Protein AF-A0AAT9HI28-F1 (afdb_monomer_lite)

Radius of gyration: 38.98 Å; chains: 1; bounding box: 44×64×120 Å

pLDDT: mean 77.59, std 18.82, range [40.97, 96.75]

Sequence (166 aa):
MMGLQAEVVRCAPRRKGVACAIREWFIHERQDVPVLTDEAWERIKPLMGGSRSVIDRRTVVQALLDKAVSGDRFKELAPEYGIDWKALQTQAHRWLKTGIWAEAMTLLKDMKAVPAWQPDPVEILVSLKPLAIESIVGDREPDGSTPARPRRTRSVHRSPGGPRPG

Organism: NCBI:txid3074435

Secondary structure (DSSP, 8-state):
--EEEEEEEE-----SS---HHHHHHHHTT-PEEP--HHHHHHHHHHH--TT-SS-HHHHHHHHHHHHHH---HHHHGGGGT--HHHHHHHHHHHHHTSHHHHHHHTTTTS-EEPPP-PPP-EEEEEEEPPP----------------------------------

Foldseek 3Di:
DWDKDKDFPDDFPPDPDDADPLLVVCVVVVAFQFDDDPVLCVQLCVLQDDPPDPDDSSLLVNLSSVCQAPVDQLVVRQVVSPHDSVVSSVSVVVCVVVCSSVVSVVSRRPHDGDHTDDGDDGDMDMDTDGDDPPPPPPPDDPPDDDDDDDDDDDDDDDDDDDDDDD

Structure (mmCIF, N/CA/C/O backbone):
data_AF-A0AAT9HI28-F1
#
_entry.id   AF-A0AAT9HI28-F1
#
loop_
_atom_site.group_PDB
_atom_site.id
_atom_site.type_symbol
_atom_site.label_atom_id
_atom_site.label_alt_id
_atom_site.label_comp_id
_atom_site.label_asym_id
_atom_site.label_entity_id
_atom_site.label_seq_id
_atom_site.pdbx_PDB_ins_code
_atom_site.Cartn_x
_atom_site.Cartn_y
_atom_site.Cartn_z
_atom_site.occupancy
_atom_site.B_iso_or_equiv
_atom_site.auth_seq_id
_atom_site.auth_comp_id
_atom_site.auth_asym_id
_atom_site.auth_atom_id
_atom_site.pdbx_PDB_model_num
ATOM 1 N N . MET A 1 1 ? -6.274 7.320 47.554 1.00 52.94 1 MET A N 1
ATOM 2 C CA . MET A 1 1 ? -5.664 6.669 46.370 1.00 52.94 1 MET A CA 1
ATOM 3 C C . MET A 1 1 ? -6.806 6.226 45.466 1.00 52.94 1 MET A C 1
ATOM 5 O O . MET A 1 1 ? -7.709 5.576 45.970 1.00 52.94 1 MET A O 1
ATOM 9 N N . MET A 1 2 ? -6.851 6.670 44.207 1.00 63.12 2 MET A N 1
ATOM 10 C CA . MET A 1 2 ? -8.010 6.453 43.324 1.00 63.12 2 MET A CA 1
ATOM 11 C C . MET A 1 2 ? -8.000 5.023 42.758 1.00 63.12 2 MET A C 1
ATOM 13 O O . MET A 1 2 ? -6.950 4.552 42.326 1.00 63.12 2 MET A O 1
ATOM 17 N N . GLY A 1 3 ? -9.140 4.326 42.785 1.00 60.78 3 GLY A N 1
ATOM 18 C CA . GLY A 1 3 ? -9.237 2.935 42.338 1.00 60.78 3 GLY A CA 1
ATOM 19 C C . GLY A 1 3 ? -9.543 2.832 40.845 1.00 60.78 3 GLY A C 1
ATOM 20 O O . GLY A 1 3 ? -10.668 3.105 40.431 1.00 60.78 3 GLY A O 1
ATOM 21 N N . LEU A 1 4 ? -8.563 2.404 40.048 1.00 74.12 4 LEU A N 1
ATOM 22 C CA . LEU A 1 4 ? -8.728 2.120 38.620 1.00 74.12 4 LEU A CA 1
ATOM 23 C C . LEU A 1 4 ? -8.606 0.611 38.385 1.00 74.12 4 LEU A C 1
ATOM 25 O O . LEU A 1 4 ? -7.592 0.009 38.730 1.00 74.12 4 LEU A O 1
ATOM 29 N N . GLN A 1 5 ? -9.641 0.003 37.806 1.00 70.75 5 GLN A N 1
ATOM 30 C CA . GLN A 1 5 ? -9.630 -1.396 37.374 1.00 70.75 5 GLN A CA 1
ATOM 31 C C . GLN A 1 5 ? -9.860 -1.440 35.862 1.00 70.75 5 GLN A C 1
ATOM 33 O O . GLN A 1 5 ? -10.762 -0.774 35.360 1.00 70.75 5 GLN A O 1
ATOM 38 N N . ALA A 1 6 ? -9.047 -2.201 35.134 1.00 74.31 6 ALA A N 1
ATOM 39 C CA . ALA A 1 6 ? -9.161 -2.357 33.687 1.00 74.31 6 ALA A CA 1
ATOM 40 C C . ALA A 1 6 ? -9.194 -3.844 33.323 1.00 74.31 6 ALA A C 1
ATOM 42 O O . ALA A 1 6 ? -8.382 -4.624 33.820 1.00 74.31 6 ALA A O 1
ATOM 43 N N . GLU A 1 7 ? -10.123 -4.213 32.449 1.00 80.19 7 GLU A N 1
ATOM 44 C CA . GLU A 1 7 ? -10.364 -5.572 31.975 1.00 80.19 7 GLU A CA 1
ATOM 45 C C . GLU A 1 7 ? -10.322 -5.590 30.443 1.00 80.19 7 GLU A C 1
ATOM 47 O O . GLU A 1 7 ? -10.880 -4.712 29.784 1.00 80.19 7 GLU A O 1
ATOM 52 N N . VAL A 1 8 ? -9.640 -6.573 29.853 1.00 76.06 8 VAL A N 1
ATOM 53 C CA . VAL A 1 8 ? -9.575 -6.729 28.392 1.00 76.06 8 VAL A CA 1
ATOM 54 C C . VAL A 1 8 ? -10.701 -7.664 27.962 1.00 76.06 8 VAL A C 1
ATOM 56 O O . VAL A 1 8 ? -10.603 -8.873 28.147 1.00 76.06 8 VAL A O 1
ATOM 59 N N . VAL A 1 9 ? -11.760 -7.095 27.386 1.00 77.00 9 VAL A N 1
ATOM 60 C CA . VAL A 1 9 ? -12.987 -7.809 26.996 1.00 77.00 9 VAL A CA 1
ATOM 61 C C . VAL A 1 9 ? -12.800 -8.554 25.675 1.00 77.00 9 VAL A C 1
ATOM 63 O O . VAL A 1 9 ? -13.248 -9.691 25.531 1.00 77.00 9 VAL A O 1
ATOM 66 N N . ARG A 1 10 ? -12.092 -7.948 24.711 1.00 66.81 10 ARG A N 1
ATOM 67 C CA . ARG A 1 10 ? -11.690 -8.613 23.463 1.00 66.81 10 ARG A CA 1
ATOM 68 C C . ARG A 1 10 ? -10.248 -8.293 23.118 1.00 66.81 10 ARG A C 1
ATOM 70 O O . ARG A 1 10 ? -9.869 -7.134 22.991 1.00 66.81 10 ARG A O 1
ATOM 77 N N . CYS A 1 11 ? -9.457 -9.339 22.903 1.00 62.94 11 CYS A N 1
ATOM 78 C CA . CYS A 1 11 ? -8.099 -9.243 22.384 1.00 62.94 11 CYS A CA 1
ATOM 79 C C . CYS A 1 11 ? -8.047 -9.949 21.027 1.00 62.94 11 CYS A C 1
ATOM 81 O O . CYS A 1 11 ? -7.892 -11.169 20.959 1.00 62.94 11 CYS A O 1
ATOM 83 N N . ALA A 1 12 ? -8.201 -9.181 19.949 1.00 61.38 12 ALA A N 1
ATOM 84 C CA . ALA A 1 12 ? -7.984 -9.677 18.597 1.00 61.38 12 ALA A CA 1
ATOM 85 C C . ALA A 1 12 ? -6.556 -10.246 18.452 1.00 61.38 12 ALA A C 1
ATOM 87 O O . ALA A 1 12 ? -5.619 -9.713 19.064 1.00 61.38 12 ALA A O 1
ATOM 88 N N . PRO A 1 13 ? -6.343 -11.311 17.654 1.00 59.59 13 PRO A N 1
ATOM 89 C CA . PRO A 1 13 ? -5.026 -11.916 17.499 1.00 59.59 13 PRO A CA 1
ATOM 90 C C . PRO A 1 13 ? -4.024 -10.892 16.952 1.00 59.59 13 PRO A C 1
ATOM 92 O O . PRO A 1 13 ? -4.075 -10.491 15.789 1.00 59.59 13 PRO A O 1
ATOM 95 N N . ARG A 1 14 ? -3.074 -10.470 17.799 1.00 57.84 14 ARG A N 1
ATOM 96 C CA . ARG A 1 14 ? -2.027 -9.519 17.403 1.00 57.84 14 ARG A CA 1
ATOM 97 C C . ARG A 1 14 ? -1.260 -10.055 16.196 1.00 57.84 14 ARG A C 1
ATOM 99 O O . ARG A 1 14 ? -0.704 -11.155 16.232 1.00 57.84 14 ARG A O 1
ATOM 106 N N . ARG A 1 15 ? -1.184 -9.235 15.146 1.00 59.00 15 ARG A N 1
ATOM 107 C CA . ARG A 1 15 ? -0.455 -9.534 13.908 1.00 59.00 15 ARG A CA 1
ATOM 108 C C . ARG A 1 15 ? 0.988 -9.943 14.229 1.00 59.00 15 ARG A C 1
ATOM 110 O O . ARG A 1 15 ? 1.737 -9.178 14.834 1.00 59.00 15 ARG A O 1
ATOM 117 N N . LYS A 1 16 ? 1.404 -11.138 13.799 1.00 53.25 16 LYS A N 1
ATOM 118 C CA . LYS A 1 16 ? 2.790 -11.612 13.956 1.00 53.25 16 LYS A CA 1
ATOM 119 C C . LYS A 1 16 ? 3.701 -10.976 12.899 1.00 53.25 16 LYS A C 1
ATOM 121 O O . LYS A 1 16 ? 3.973 -11.580 11.861 1.00 53.25 16 LYS A O 1
ATOM 126 N N . GLY A 1 17 ? 4.177 -9.762 13.166 1.00 55.97 17 GLY A N 1
ATOM 127 C CA . GLY A 1 17 ? 5.183 -9.082 12.347 1.00 55.97 17 GLY A CA 1
ATOM 128 C C . GLY A 1 17 ? 5.172 -7.561 12.490 1.00 55.97 17 GLY A C 1
ATOM 129 O O . GLY A 1 17 ? 4.298 -6.993 13.139 1.00 55.97 17 GLY A O 1
ATOM 130 N N . VAL A 1 18 ? 6.146 -6.909 11.850 1.00 58.81 18 VAL A N 1
ATOM 131 C CA . VAL A 1 18 ? 6.211 -5.443 11.739 1.00 58.81 18 VAL A CA 1
ATOM 132 C C . VAL A 1 18 ? 4.977 -4.928 10.987 1.00 58.81 18 VAL A C 1
ATOM 134 O O . VAL A 1 18 ? 4.431 -5.606 10.107 1.00 58.81 18 VAL A O 1
ATOM 137 N N . ALA A 1 19 ? 4.521 -3.728 11.342 1.00 64.44 19 ALA A N 1
ATOM 138 C CA . ALA A 1 19 ? 3.451 -3.060 10.624 1.00 64.44 19 ALA A CA 1
ATOM 139 C C . ALA A 1 19 ? 3.828 -2.829 9.144 1.00 64.44 19 ALA A C 1
ATOM 141 O O . ALA A 1 19 ? 4.995 -2.865 8.749 1.00 64.44 19 ALA A O 1
ATOM 142 N N . CYS A 1 20 ? 2.816 -2.741 8.280 1.00 80.50 20 CYS A N 1
ATOM 143 C CA . CYS A 1 20 ? 3.052 -2.678 6.842 1.00 80.50 20 CYS A CA 1
ATOM 144 C C . CYS A 1 20 ? 3.034 -1.221 6.396 1.00 80.50 20 CYS A C 1
ATOM 146 O O . CYS A 1 20 ? 1.951 -0.661 6.272 1.00 80.50 20 CYS A O 1
ATOM 148 N N . ALA A 1 21 ? 4.205 -0.672 6.072 1.00 87.69 21 ALA A N 1
ATOM 149 C CA . ALA A 1 21 ? 4.361 0.736 5.708 1.00 87.69 21 ALA A CA 1
ATOM 150 C C . ALA A 1 21 ? 3.422 1.210 4.574 1.00 87.69 21 ALA A C 1
ATOM 152 O O . ALA A 1 21 ? 2.931 2.329 4.626 1.00 87.69 21 ALA A O 1
ATOM 153 N N . ILE A 1 22 ? 3.105 0.355 3.588 1.00 91.62 22 ILE A N 1
ATOM 154 C CA . ILE A 1 22 ? 2.130 0.671 2.521 1.00 91.62 22 ILE A CA 1
ATOM 155 C C . ILE A 1 22 ? 0.710 0.837 3.087 1.00 91.62 22 ILE A C 1
ATOM 157 O O . ILE A 1 22 ? 0.027 1.806 2.783 1.00 91.62 22 ILE A O 1
ATOM 161 N N . ARG A 1 23 ? 0.270 -0.083 3.952 1.00 90.62 23 ARG A N 1
ATOM 162 C CA . ARG A 1 23 ? -1.036 -0.008 4.626 1.00 90.62 23 ARG A CA 1
ATOM 163 C C . ARG A 1 23 ? -1.097 1.170 5.604 1.00 90.62 23 ARG A C 1
ATOM 165 O O . ARG A 1 23 ? -2.110 1.852 5.687 1.00 90.62 23 ARG A O 1
ATOM 172 N N . GLU A 1 24 ? -0.028 1.387 6.367 1.00 90.06 24 GLU A N 1
ATOM 173 C CA . GLU A 1 24 ? 0.075 2.511 7.304 1.00 90.06 24 GLU A CA 1
ATOM 174 C C . GLU A 1 24 ? -0.004 3.853 6.581 1.00 90.06 24 GLU A C 1
ATOM 176 O O . GLU A 1 24 ? -0.660 4.754 7.091 1.00 90.06 24 GLU A O 1
ATOM 181 N N . TRP A 1 25 ? 0.573 3.957 5.379 1.00 93.50 25 TRP A N 1
ATOM 182 C CA . TRP A 1 25 ? 0.438 5.133 4.524 1.00 93.50 25 TRP A CA 1
ATOM 183 C C . TRP A 1 25 ? -1.035 5.443 4.205 1.00 93.50 25 TRP A C 1
ATOM 185 O O . TRP A 1 25 ? -1.485 6.545 4.494 1.00 93.50 25 TRP A O 1
ATOM 195 N N . PHE A 1 26 ? -1.822 4.469 3.726 1.00 93.00 26 PHE A N 1
ATOM 196 C CA . PHE A 1 26 ? -3.256 4.676 3.447 1.00 93.00 26 PHE A CA 1
ATOM 197 C C . PHE A 1 26 ? -4.045 5.144 4.681 1.00 93.00 26 PHE A C 1
ATOM 199 O O . PHE A 1 26 ? -4.877 6.044 4.594 1.00 93.00 26 PHE A O 1
ATOM 206 N N . ILE A 1 27 ? -3.750 4.572 5.851 1.00 89.94 27 ILE A N 1
ATOM 207 C CA . ILE A 1 27 ? -4.420 4.922 7.114 1.00 89.94 27 ILE A CA 1
ATOM 208 C C . ILE A 1 27 ? -4.021 6.319 7.598 1.00 89.94 27 ILE A C 1
ATOM 210 O O . ILE A 1 27 ? -4.872 7.061 8.087 1.00 89.94 27 ILE A O 1
ATOM 214 N N . HIS A 1 28 ? -2.746 6.686 7.454 1.00 91.75 28 HIS A N 1
ATOM 215 C CA . HIS A 1 28 ? -2.237 8.009 7.806 1.00 91.75 28 HIS A CA 1
ATOM 216 C C . HIS A 1 28 ? -2.851 9.100 6.919 1.00 91.75 28 HIS A C 1
ATOM 218 O O . HIS A 1 28 ? -3.404 10.071 7.432 1.00 91.75 28 HIS A O 1
ATOM 224 N N . GLU A 1 29 ? -2.839 8.890 5.600 1.00 92.00 29 GLU A N 1
ATOM 225 C CA . GLU A 1 29 ? -3.414 9.812 4.612 1.00 92.00 29 GLU A CA 1
ATOM 226 C C . GLU A 1 29 ? -4.952 9.779 4.560 1.00 92.00 29 GLU A C 1
ATOM 228 O O . GLU A 1 29 ? -5.559 10.564 3.833 1.00 92.00 29 GLU A O 1
ATOM 233 N N . ARG A 1 30 ? -5.591 8.883 5.331 1.00 90.31 30 ARG A N 1
ATOM 234 C CA . ARG A 1 30 ? -7.047 8.645 5.351 1.00 90.31 30 ARG A CA 1
ATOM 235 C C . ARG A 1 30 ? -7.627 8.409 3.952 1.00 90.31 30 ARG A C 1
ATOM 237 O O . ARG A 1 30 ? -8.700 8.912 3.623 1.00 90.31 30 ARG A O 1
ATOM 244 N N . GLN A 1 31 ? -6.899 7.653 3.137 1.00 91.31 31 GLN A N 1
ATOM 245 C CA . GLN A 1 31 ? -7.263 7.329 1.763 1.00 91.31 31 GLN A CA 1
ATOM 246 C C . GLN A 1 31 ? -7.561 5.829 1.642 1.00 91.31 31 GLN A C 1
ATOM 248 O O . GLN A 1 31 ? -6.804 4.999 2.144 1.00 91.31 31 GLN A O 1
ATOM 253 N N . ASP A 1 32 ? -8.641 5.485 0.943 1.00 93.75 32 ASP A N 1
ATOM 254 C CA . ASP A 1 32 ? -8.952 4.100 0.582 1.00 93.75 32 ASP A CA 1
ATOM 255 C C . ASP A 1 32 ? -8.005 3.575 -0.514 1.00 93.75 32 ASP A C 1
ATOM 257 O O . ASP A 1 32 ? -7.389 4.335 -1.266 1.00 93.75 32 ASP A O 1
ATOM 261 N N . VAL A 1 33 ? -7.874 2.253 -0.614 1.00 95.25 33 VAL A N 1
ATOM 262 C CA . VAL A 1 33 ? -6.971 1.603 -1.568 1.00 95.25 33 VAL A CA 1
ATOM 263 C C . VAL A 1 33 ? -7.620 1.593 -2.95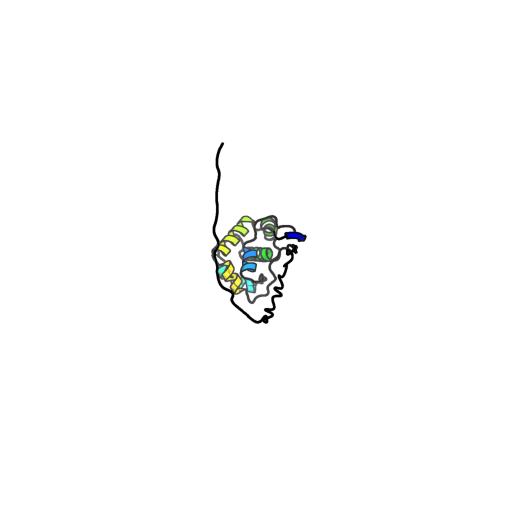9 1.00 95.25 33 VAL A C 1
ATOM 265 O O . VAL A 1 33 ? -8.682 0.986 -3.114 1.00 95.25 33 VAL A O 1
ATOM 268 N N . PRO A 1 34 ? -7.030 2.231 -3.987 1.00 96.06 34 PRO A N 1
ATOM 269 C CA . PRO A 1 34 ? -7.610 2.250 -5.326 1.00 96.06 34 PRO A CA 1
ATOM 270 C C . PRO A 1 34 ? -7.547 0.867 -5.987 1.00 96.06 34 PRO A C 1
ATOM 272 O O . PRO A 1 34 ? -6.567 0.134 -5.845 1.00 96.06 34 PRO A O 1
ATOM 275 N N . VAL A 1 35 ? -8.574 0.528 -6.766 1.00 95.56 35 VAL A N 1
ATOM 276 C CA . VAL A 1 35 ? -8.610 -0.681 -7.599 1.00 95.56 35 VAL A CA 1
ATOM 277 C C . VAL A 1 35 ? -7.839 -0.415 -8.895 1.00 95.56 35 VAL A C 1
ATOM 279 O O . VAL A 1 35 ? -8.193 0.482 -9.662 1.00 95.56 35 VAL A O 1
ATOM 282 N N . LEU A 1 36 ? -6.793 -1.201 -9.163 1.00 95.88 36 LEU A N 1
ATOM 283 C CA . LEU A 1 36 ? -5.897 -0.996 -10.306 1.00 95.88 36 LEU A CA 1
ATOM 284 C C . LEU A 1 36 ? -6.476 -1.548 -11.623 1.00 95.88 36 LEU A C 1
ATOM 286 O O . LEU A 1 36 ? -6.096 -2.611 -12.114 1.00 95.88 36 LEU A O 1
ATOM 290 N N . THR A 1 37 ? -7.391 -0.791 -12.223 1.00 95.75 37 THR A N 1
ATOM 291 C CA . THR A 1 37 ? -7.833 -1.004 -13.611 1.00 95.75 37 THR A CA 1
ATOM 292 C C . THR A 1 37 ? -6.719 -0.677 -14.618 1.00 95.75 37 THR A C 1
ATOM 294 O O . THR A 1 37 ? -5.705 -0.071 -14.265 1.00 95.75 37 THR A O 1
ATOM 297 N N . ASP A 1 38 ? -6.903 -1.036 -15.895 1.00 94.38 38 ASP A N 1
ATOM 298 C CA . ASP A 1 38 ? -5.987 -0.619 -16.973 1.00 94.38 38 ASP A CA 1
ATOM 299 C C . ASP A 1 38 ? -5.854 0.910 -17.055 1.00 94.38 38 ASP A C 1
ATOM 301 O O . ASP A 1 38 ? -4.749 1.432 -17.181 1.00 94.38 38 ASP A O 1
ATOM 305 N N . GLU A 1 39 ? -6.967 1.635 -16.903 1.00 94.25 39 GLU A N 1
ATOM 306 C CA . GLU A 1 39 ? -6.980 3.101 -16.877 1.00 94.25 39 GLU A CA 1
ATOM 307 C C . GLU A 1 39 ? -6.190 3.656 -15.682 1.00 94.25 39 GLU A C 1
ATOM 309 O O . GLU A 1 39 ? -5.335 4.526 -15.853 1.00 94.25 39 GLU A O 1
ATOM 314 N N . ALA A 1 40 ? 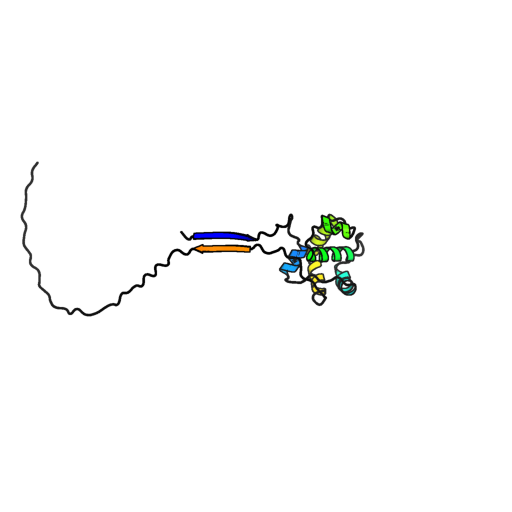-6.427 3.122 -14.477 1.00 94.94 40 ALA A N 1
ATOM 315 C CA . ALA A 1 40 ? -5.680 3.506 -13.281 1.00 94.94 40 ALA A CA 1
ATOM 316 C C . ALA A 1 40 ? -4.175 3.254 -13.464 1.00 94.94 40 ALA A C 1
ATOM 318 O O . ALA A 1 40 ? -3.353 4.095 -13.099 1.00 94.94 40 ALA A O 1
ATOM 319 N N . TRP A 1 41 ? -3.805 2.124 -14.076 1.00 95.06 41 TRP A N 1
ATOM 320 C CA . TRP A 1 41 ? -2.413 1.813 -14.371 1.00 95.06 41 TRP A CA 1
ATOM 321 C C . TRP A 1 41 ? -1.782 2.827 -15.329 1.00 95.06 41 TRP A C 1
ATOM 323 O O . TRP A 1 41 ? -0.733 3.378 -14.999 1.00 95.06 41 TRP A O 1
ATOM 333 N N . GLU A 1 42 ? -2.404 3.127 -16.473 1.00 93.81 42 GLU A N 1
ATOM 334 C CA . GLU A 1 42 ? -1.830 4.066 -17.449 1.00 93.81 42 GLU A CA 1
ATOM 335 C C . GLU A 1 42 ? -1.653 5.488 -16.878 1.00 93.81 42 GLU A C 1
ATOM 337 O O . GLU A 1 42 ? -0.677 6.153 -17.229 1.00 93.81 42 GLU A O 1
ATOM 342 N N . ARG A 1 43 ? -2.496 5.925 -15.924 1.00 94.69 43 ARG A N 1
ATOM 343 C CA . ARG A 1 43 ? -2.309 7.198 -15.193 1.00 94.69 43 ARG A CA 1
ATOM 344 C C . ARG A 1 43 ? -1.018 7.234 -14.358 1.00 94.69 43 ARG A C 1
ATOM 346 O O . ARG A 1 43 ? -0.327 8.249 -14.356 1.00 94.69 43 ARG A O 1
ATOM 353 N N . ILE A 1 44 ? -0.677 6.153 -13.646 1.00 95.00 44 ILE A N 1
ATOM 354 C CA . ILE A 1 44 ? 0.479 6.116 -12.715 1.00 95.00 44 ILE A CA 1
ATOM 355 C C . ILE A 1 44 ? 1.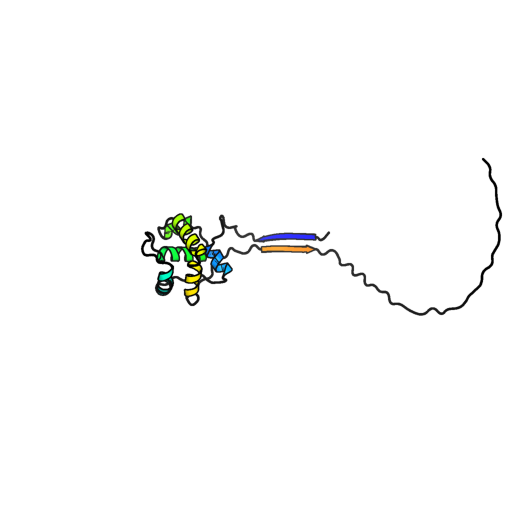761 5.530 -13.319 1.00 95.00 44 ILE A C 1
ATOM 357 O O . ILE A 1 44 ? 2.858 5.722 -12.784 1.00 95.00 44 ILE A O 1
ATOM 361 N N . LYS A 1 45 ? 1.643 4.813 -14.437 1.00 92.69 45 LYS A N 1
ATOM 362 C CA . LYS A 1 45 ? 2.736 4.169 -15.175 1.00 92.69 45 LYS A CA 1
ATOM 363 C C . LYS A 1 45 ? 3.925 5.098 -15.473 1.00 92.69 45 LYS A C 1
ATOM 365 O O . LYS A 1 45 ? 5.044 4.610 -15.321 1.00 92.69 45 LYS A O 1
ATOM 370 N N . PRO A 1 46 ? 3.768 6.400 -15.801 1.00 91.44 46 PRO A N 1
ATOM 371 C CA . PRO A 1 46 ? 4.908 7.306 -15.986 1.00 91.44 46 PRO A CA 1
ATOM 372 C C . PRO A 1 46 ? 5.755 7.531 -14.722 1.00 91.44 46 PRO A C 1
ATOM 374 O O . PRO A 1 46 ? 6.959 7.745 -14.831 1.00 91.44 46 PRO A O 1
ATOM 377 N N . LEU A 1 47 ? 5.154 7.452 -13.527 1.00 91.62 47 LEU A N 1
ATOM 378 C CA . LEU A 1 47 ? 5.846 7.610 -12.237 1.00 91.62 47 LEU A CA 1
ATOM 379 C C . LEU A 1 47 ? 6.451 6.284 -11.745 1.00 91.62 47 LEU A C 1
ATOM 381 O O . LEU A 1 47 ? 7.545 6.238 -11.180 1.00 91.62 47 LEU A O 1
ATOM 385 N N . MET A 1 48 ? 5.732 5.181 -11.965 1.00 87.56 48 MET A N 1
ATOM 386 C CA . MET A 1 48 ? 6.107 3.840 -11.500 1.00 87.56 48 MET A CA 1
ATOM 387 C C . MET A 1 48 ? 7.101 3.132 -12.440 1.00 87.56 48 MET A C 1
ATOM 389 O O . MET A 1 48 ? 7.893 2.285 -12.011 1.00 87.56 48 MET A O 1
ATOM 393 N N . GLY A 1 49 ? 7.054 3.456 -13.734 1.00 72.94 49 GLY A N 1
ATOM 394 C CA . GLY A 1 49 ? 7.742 2.761 -14.816 1.00 72.94 49 GLY A CA 1
ATOM 395 C C . GLY A 1 49 ? 9.103 3.351 -15.181 1.00 72.94 49 GLY A C 1
ATOM 396 O O . GLY A 1 49 ? 9.200 4.306 -15.940 1.00 72.94 49 GLY A O 1
ATOM 397 N N . GLY A 1 50 ? 10.179 2.693 -14.744 1.00 60.94 50 GLY A N 1
ATOM 398 C CA . GLY A 1 50 ? 11.492 2.812 -15.386 1.00 60.94 50 GLY A CA 1
ATOM 399 C C . GLY A 1 50 ? 11.736 1.620 -16.314 1.00 60.94 50 GLY A C 1
ATOM 400 O O . GLY A 1 50 ? 11.635 0.481 -15.860 1.00 60.94 50 GLY A O 1
ATOM 401 N N . SER A 1 51 ? 12.118 1.859 -17.573 1.00 56.72 51 SER A N 1
ATOM 402 C CA . SER A 1 51 ? 12.228 0.851 -18.655 1.00 56.72 51 SER A CA 1
ATOM 403 C C . SER A 1 51 ? 13.284 -0.257 -18.473 1.00 56.72 51 SER A C 1
ATOM 405 O O . SER A 1 51 ? 13.510 -1.047 -19.382 1.00 56.72 51 SER A O 1
ATOM 407 N N . ARG A 1 52 ? 13.956 -0.321 -17.317 1.00 63.22 52 ARG A N 1
ATOM 408 C CA . ARG A 1 52 ? 15.072 -1.243 -17.026 1.00 63.22 52 ARG A CA 1
ATOM 409 C C . ARG A 1 52 ? 14.796 -2.199 -15.857 1.00 63.22 52 ARG A C 1
ATOM 411 O O . ARG A 1 52 ? 15.732 -2.658 -15.209 1.00 63.22 52 ARG A O 1
ATOM 418 N N . SER A 1 53 ? 13.529 -2.458 -15.525 1.00 71.50 53 SER A N 1
ATOM 419 C CA . SER A 1 53 ? 13.178 -3.440 -14.490 1.00 71.50 53 SER A CA 1
ATOM 420 C C . SER A 1 53 ? 12.938 -4.821 -15.094 1.00 71.50 53 SER A C 1
ATOM 422 O O . SER A 1 53 ? 12.212 -4.941 -16.071 1.00 71.50 53 SER A O 1
ATOM 424 N N . VAL A 1 54 ? 13.520 -5.855 -14.479 1.00 78.25 54 VAL A N 1
ATOM 425 C CA . VAL A 1 54 ? 13.249 -7.269 -14.809 1.00 78.25 54 VAL A CA 1
ATOM 426 C C . VAL A 1 54 ? 11.862 -7.704 -14.313 1.00 78.25 54 VAL A C 1
ATOM 428 O O . VAL A 1 54 ? 11.271 -8.625 -14.859 1.00 78.25 54 VAL A O 1
ATOM 431 N N . ILE A 1 55 ? 11.338 -7.035 -13.281 1.00 83.25 55 ILE A N 1
ATOM 432 C CA . ILE A 1 55 ? 10.024 -7.311 -12.695 1.00 83.25 55 ILE A CA 1
ATOM 433 C C . ILE A 1 55 ? 9.029 -6.306 -13.276 1.00 83.25 55 ILE A C 1
ATOM 435 O O . ILE A 1 55 ? 9.280 -5.097 -13.220 1.00 83.25 55 ILE A O 1
ATOM 439 N N . ASP A 1 56 ? 7.893 -6.786 -13.780 1.00 89.88 56 ASP A N 1
ATOM 440 C CA . ASP A 1 56 ? 6.825 -5.905 -14.246 1.00 89.88 56 ASP A CA 1
ATOM 441 C C . ASP A 1 56 ? 6.329 -4.988 -13.115 1.00 89.88 56 ASP A C 1
ATOM 443 O O . ASP A 1 56 ? 5.960 -5.420 -12.019 1.00 89.88 56 ASP A O 1
ATOM 447 N N . ARG A 1 57 ? 6.319 -3.683 -13.395 1.00 91.75 57 ARG A N 1
ATOM 448 C CA . ARG A 1 57 ? 5.918 -2.656 -12.435 1.00 91.75 57 ARG A CA 1
ATOM 449 C C . ARG A 1 57 ? 4.422 -2.658 -12.165 1.00 91.75 57 ARG A C 1
ATOM 451 O O . ARG A 1 57 ? 4.056 -2.311 -11.044 1.00 91.75 57 ARG A O 1
ATOM 458 N N . ARG A 1 58 ? 3.586 -3.083 -13.119 1.00 94.06 58 ARG A N 1
ATOM 459 C CA . ARG A 1 58 ? 2.143 -3.210 -12.884 1.00 94.06 58 ARG A CA 1
ATOM 460 C C . ARG A 1 58 ? 1.873 -4.294 -11.851 1.00 94.06 58 ARG A C 1
ATOM 462 O O . ARG A 1 58 ? 1.223 -4.020 -10.848 1.00 94.06 58 ARG A O 1
ATOM 469 N N . THR A 1 59 ? 2.462 -5.472 -12.047 1.00 93.62 59 THR A N 1
ATOM 470 C CA . THR A 1 59 ? 2.378 -6.598 -11.107 1.00 93.62 59 THR A CA 1
ATOM 471 C C . THR A 1 59 ? 2.879 -6.210 -9.707 1.00 93.62 59 THR A C 1
ATOM 473 O O . THR A 1 59 ? 2.232 -6.527 -8.711 1.00 93.62 59 THR A O 1
ATOM 476 N N . VAL A 1 60 ? 3.983 -5.453 -9.607 1.00 94.31 60 VAL A N 1
ATOM 477 C CA . VAL A 1 60 ? 4.458 -4.920 -8.313 1.00 94.31 60 VAL A CA 1
ATOM 478 C C . VAL A 1 60 ? 3.413 -4.006 -7.667 1.00 94.31 60 VAL A C 1
ATOM 480 O O . VAL A 1 60 ? 3.134 -4.183 -6.487 1.00 94.31 60 VAL A O 1
ATOM 483 N N . VAL A 1 61 ? 2.839 -3.034 -8.388 1.00 95.50 61 VAL A N 1
ATOM 484 C CA . VAL A 1 61 ? 1.837 -2.124 -7.798 1.00 95.50 61 VAL A CA 1
ATOM 485 C C . VAL A 1 61 ? 0.575 -2.879 -7.381 1.00 95.50 61 VAL A C 1
ATOM 487 O O . VAL A 1 61 ? 0.115 -2.661 -6.264 1.00 95.50 61 VAL A O 1
ATOM 490 N N . GLN A 1 62 ? 0.078 -3.804 -8.208 1.00 96.00 62 GLN A N 1
ATOM 491 C CA . GLN A 1 62 ? -1.057 -4.674 -7.881 1.00 96.00 62 GLN A CA 1
ATOM 492 C C . GLN A 1 62 ? -0.825 -5.394 -6.542 1.00 96.00 62 GLN A C 1
ATOM 494 O O . GLN A 1 62 ? -1.568 -5.178 -5.588 1.00 96.00 62 GLN A O 1
ATOM 499 N N . ALA A 1 63 ? 0.301 -6.104 -6.411 1.00 95.25 63 ALA A N 1
ATOM 500 C CA . ALA A 1 63 ? 0.665 -6.800 -5.178 1.00 95.25 63 ALA A CA 1
ATOM 501 C C . ALA A 1 63 ? 0.811 -5.865 -3.957 1.00 95.25 63 ALA A C 1
ATOM 503 O O . ALA A 1 63 ? 0.612 -6.298 -2.825 1.00 95.25 63 ALA A O 1
ATOM 504 N N . LEU A 1 64 ? 1.167 -4.585 -4.132 1.00 95.25 64 LEU A N 1
ATOM 505 C CA . LEU A 1 64 ? 1.208 -3.620 -3.022 1.00 95.25 64 LEU A CA 1
ATOM 506 C C . LEU A 1 64 ? -0.180 -3.106 -2.617 1.00 95.25 64 LEU A C 1
ATOM 508 O O . LEU A 1 64 ? -0.390 -2.839 -1.432 1.00 95.25 64 LEU A O 1
ATOM 512 N N . LEU A 1 65 ? -1.110 -2.991 -3.565 1.00 95.81 65 LEU A N 1
ATOM 513 C CA . LEU A 1 65 ? -2.499 -2.611 -3.305 1.00 95.81 65 LEU A CA 1
ATOM 514 C C . LEU A 1 65 ? -3.249 -3.758 -2.627 1.00 95.81 65 LEU A C 1
ATOM 516 O O . LEU A 1 65 ? -3.787 -3.563 -1.539 1.00 95.81 65 LEU A O 1
ATOM 520 N N . ASP A 1 66 ? -3.176 -4.976 -3.164 1.00 94.00 66 ASP A N 1
ATOM 521 C CA . ASP A 1 66 ? -3.843 -6.139 -2.564 1.00 94.00 66 ASP A CA 1
ATOM 522 C C . ASP A 1 66 ? -3.311 -6.416 -1.152 1.00 94.00 66 ASP A C 1
ATOM 524 O O . ASP A 1 66 ? -4.081 -6.646 -0.222 1.00 94.00 66 ASP A O 1
ATOM 528 N N . LYS A 1 67 ? -2.007 -6.208 -0.923 1.00 92.62 67 LYS A N 1
ATOM 529 C CA . LYS A 1 67 ? -1.403 -6.228 0.418 1.00 92.62 67 LYS A CA 1
ATOM 530 C C . LYS A 1 67 ? -1.994 -5.214 1.405 1.00 92.62 67 LYS A C 1
ATOM 532 O O . LYS A 1 67 ? -1.960 -5.450 2.620 1.00 92.62 67 LYS A O 1
ATOM 537 N N . ALA A 1 68 ? -2.439 -4.058 0.921 1.00 92.75 68 ALA A N 1
ATOM 538 C CA . ALA A 1 68 ? -3.080 -3.041 1.746 1.00 92.75 68 ALA A CA 1
ATOM 539 C C . ALA A 1 68 ? -4.534 -3.413 2.079 1.00 92.75 68 ALA A C 1
ATOM 541 O O . ALA A 1 68 ? -4.993 -3.065 3.166 1.00 92.75 68 ALA A O 1
ATOM 542 N N . VAL A 1 69 ? -5.213 -4.155 1.194 1.00 92.56 69 VAL A N 1
ATOM 543 C CA . VAL A 1 69 ? -6.603 -4.626 1.347 1.00 92.56 69 VAL A CA 1
ATOM 544 C C . VAL A 1 69 ? -6.710 -5.907 2.179 1.00 92.56 69 VAL A C 1
ATOM 546 O O . VAL A 1 69 ? -7.594 -6.001 3.026 1.00 92.56 69 VAL A O 1
ATOM 549 N N . SER A 1 70 ? -5.815 -6.881 1.986 1.00 89.38 70 SER A N 1
ATOM 550 C CA . SER A 1 70 ? -5.852 -8.167 2.701 1.00 89.38 70 SER A CA 1
ATOM 551 C C . SER A 1 70 ? -5.119 -8.133 4.042 1.00 89.38 70 SER A C 1
ATOM 553 O O . SER A 1 70 ? -5.525 -8.768 5.011 1.00 89.38 70 SER A O 1
ATOM 555 N N . GLY A 1 71 ? -4.021 -7.375 4.120 1.00 86.00 71 GLY A N 1
ATOM 556 C CA . GLY A 1 71 ? -3.149 -7.363 5.289 1.00 86.00 71 GLY A CA 1
ATOM 557 C C . GLY A 1 71 ? -2.156 -8.535 5.376 1.00 86.00 71 GLY A C 1
ATOM 558 O O . GLY A 1 71 ? -1.478 -8.642 6.405 1.00 86.00 71 GLY A O 1
ATOM 559 N N . ASP A 1 72 ? -1.979 -9.344 4.330 1.00 87.38 72 ASP A N 1
ATOM 560 C CA . ASP A 1 72 ? -1.059 -10.499 4.328 1.00 87.38 72 ASP A CA 1
ATOM 561 C C . ASP A 1 72 ? 0.423 -10.109 4.427 1.00 87.38 72 ASP A C 1
ATOM 563 O O . ASP A 1 72 ? 0.816 -8.951 4.224 1.00 87.38 72 ASP A O 1
ATOM 567 N N . ARG A 1 73 ? 1.311 -11.059 4.749 1.00 87.62 73 ARG A N 1
ATOM 568 C CA . ARG A 1 73 ? 2.763 -10.801 4.772 1.00 87.62 73 ARG A CA 1
ATOM 569 C C . ARG A 1 73 ? 3.323 -10.867 3.350 1.00 87.62 73 ARG A C 1
ATOM 571 O O . ARG A 1 73 ? 2.887 -11.665 2.533 1.00 87.62 73 ARG A O 1
ATOM 578 N N . PHE A 1 74 ? 4.381 -10.095 3.070 1.00 89.50 74 PHE A N 1
ATOM 579 C CA . PHE A 1 74 ? 5.067 -10.140 1.763 1.00 89.50 74 PHE A CA 1
ATOM 580 C C . PHE A 1 74 ? 5.490 -11.562 1.353 1.00 89.50 74 PHE A C 1
ATOM 582 O O . PHE A 1 74 ? 5.490 -11.874 0.172 1.00 89.50 74 PHE A O 1
ATOM 589 N N . LYS A 1 75 ? 5.837 -12.420 2.322 1.00 90.31 75 LYS A N 1
ATOM 590 C CA . LYS A 1 75 ? 6.224 -13.821 2.088 1.00 90.31 75 LYS A CA 1
ATOM 591 C C . LYS A 1 75 ? 5.075 -14.732 1.648 1.00 90.31 75 LYS A C 1
ATOM 593 O O . LYS A 1 75 ? 5.354 -15.761 1.051 1.00 90.31 75 LYS A O 1
ATOM 598 N N . GLU A 1 76 ? 3.841 -14.389 2.005 1.00 89.38 76 GLU A N 1
ATOM 599 C CA . GLU A 1 76 ? 2.634 -15.147 1.649 1.00 89.38 76 GLU A CA 1
ATOM 600 C C . GLU A 1 76 ? 2.106 -14.666 0.301 1.00 89.38 76 GLU A C 1
ATOM 602 O O . GLU A 1 76 ? 1.868 -15.476 -0.582 1.00 89.38 76 GLU A O 1
ATOM 607 N N . LEU A 1 77 ? 2.049 -13.343 0.125 1.00 90.38 77 LEU A N 1
ATOM 608 C CA . LEU A 1 77 ? 1.475 -12.712 -1.057 1.00 90.38 77 LEU A CA 1
ATOM 609 C C . LEU A 1 77 ? 2.382 -12.776 -2.298 1.00 90.38 77 LEU A C 1
ATOM 611 O O . LEU A 1 77 ? 1.910 -13.053 -3.391 1.00 90.38 77 LEU A O 1
ATOM 615 N N . ALA A 1 78 ? 3.690 -12.512 -2.176 1.00 91.38 78 ALA A N 1
ATOM 616 C CA . ALA A 1 78 ? 4.560 -12.377 -3.355 1.00 91.38 78 ALA A CA 1
ATOM 617 C C . ALA A 1 78 ? 4.628 -13.626 -4.276 1.00 91.38 78 ALA A C 1
ATOM 619 O O . ALA A 1 78 ? 4.689 -13.431 -5.494 1.00 91.38 78 ALA A O 1
ATOM 620 N N . PRO A 1 79 ? 4.559 -14.876 -3.760 1.00 92.94 79 PRO A N 1
ATOM 621 C CA . PRO A 1 79 ? 4.406 -16.079 -4.582 1.00 92.94 79 PRO A CA 1
ATOM 622 C C . PRO A 1 79 ? 3.203 -16.070 -5.536 1.00 92.94 79 PRO A C 1
ATOM 624 O O . PRO A 1 79 ? 3.343 -16.562 -6.651 1.00 92.94 79 PRO A O 1
ATOM 627 N N . GLU A 1 80 ? 2.065 -15.478 -5.154 1.00 93.38 80 GLU A N 1
ATOM 628 C CA . GLU A 1 80 ? 0.855 -15.403 -5.999 1.00 93.38 80 GLU A CA 1
ATOM 629 C C . GLU A 1 80 ? 1.089 -14.583 -7.279 1.00 93.38 80 GLU A C 1
ATOM 631 O O . GLU A 1 80 ? 0.484 -14.840 -8.316 1.00 93.38 80 GLU A O 1
ATOM 636 N N . TYR A 1 81 ? 2.032 -13.640 -7.218 1.00 92.25 81 TYR A N 1
ATOM 637 C CA . TYR A 1 81 ? 2.437 -12.766 -8.321 1.00 92.25 81 TYR A CA 1
ATOM 638 C C . TYR A 1 81 ? 3.735 -13.232 -9.003 1.00 92.25 81 TYR A C 1
ATOM 640 O O . TYR A 1 81 ? 4.231 -12.563 -9.909 1.00 92.25 81 TYR A O 1
ATOM 648 N N . GLY A 1 82 ? 4.334 -14.341 -8.551 1.00 92.31 82 GLY A N 1
ATOM 649 C CA . GLY A 1 82 ? 5.630 -14.825 -9.042 1.00 92.31 82 GLY A CA 1
ATOM 650 C C . GLY A 1 82 ? 6.823 -13.915 -8.707 1.00 92.31 82 GLY A C 1
ATOM 651 O O . GLY A 1 82 ? 7.844 -13.971 -9.392 1.00 92.31 82 GLY A O 1
ATOM 652 N N . ILE A 1 83 ? 6.719 -13.065 -7.678 1.00 93.06 83 ILE A N 1
ATOM 653 C CA . ILE A 1 83 ? 7.747 -12.075 -7.309 1.00 93.06 83 ILE A CA 1
ATOM 654 C C . ILE A 1 83 ? 8.526 -12.545 -6.068 1.00 93.06 83 ILE A C 1
ATOM 656 O O . ILE A 1 83 ? 7.956 -13.092 -5.126 1.00 93.06 83 ILE A O 1
ATOM 660 N N . ASP A 1 84 ? 9.836 -12.273 -6.005 1.00 93.56 84 ASP A N 1
ATOM 661 C CA . ASP A 1 84 ? 10.581 -12.413 -4.747 1.00 93.56 84 ASP A CA 1
ATOM 662 C C . ASP A 1 84 ? 10.102 -11.391 -3.695 1.00 93.56 84 ASP A C 1
ATOM 664 O O . ASP A 1 84 ? 10.072 -10.176 -3.919 1.00 93.56 84 ASP A O 1
ATOM 668 N N . TRP A 1 85 ? 9.778 -11.882 -2.499 1.00 92.31 85 TRP A N 1
ATOM 669 C CA . TRP A 1 85 ? 9.208 -11.065 -1.429 1.00 92.31 85 TRP A CA 1
ATOM 670 C C . TRP A 1 85 ? 10.150 -9.956 -0.931 1.00 92.31 85 TRP A C 1
ATOM 672 O O . TRP A 1 85 ? 9.661 -8.923 -0.464 1.00 92.31 85 TRP A O 1
ATOM 682 N N . LYS A 1 86 ? 11.481 -10.126 -1.030 1.00 92.50 86 LYS A N 1
ATOM 683 C CA . LYS A 1 86 ? 12.441 -9.070 -0.664 1.00 92.50 86 LYS A CA 1
ATOM 684 C C . LYS A 1 86 ? 12.489 -7.997 -1.743 1.00 92.50 86 LYS A C 1
ATOM 686 O O . LYS A 1 86 ? 12.487 -6.818 -1.406 1.00 92.50 86 LYS A O 1
ATOM 691 N N . ALA A 1 87 ? 12.495 -8.379 -3.019 1.00 91.50 87 ALA A N 1
ATOM 692 C CA . ALA A 1 87 ? 12.435 -7.439 -4.136 1.00 91.50 87 ALA A CA 1
ATOM 693 C C . ALA A 1 87 ? 11.163 -6.573 -4.073 1.00 91.50 87 ALA A C 1
ATOM 695 O O . ALA A 1 87 ? 11.252 -5.346 -4.186 1.00 91.50 87 ALA A O 1
ATOM 696 N N . LEU A 1 88 ? 10.007 -7.189 -3.793 1.00 92.50 88 LEU A N 1
ATOM 697 C CA . LEU A 1 88 ? 8.737 -6.491 -3.577 1.00 92.50 88 LEU A CA 1
ATOM 698 C C . LEU A 1 88 ? 8.813 -5.519 -2.384 1.00 92.50 88 LEU A C 1
ATOM 700 O O . LEU A 1 88 ? 8.481 -4.340 -2.523 1.00 92.50 88 LEU A O 1
ATOM 704 N N . GLN A 1 89 ? 9.322 -5.973 -1.231 1.00 92.44 89 GLN A N 1
ATOM 705 C CA . GLN A 1 89 ? 9.484 -5.130 -0.042 1.00 92.44 89 GLN A CA 1
ATOM 706 C C . GLN A 1 89 ? 10.453 -3.955 -0.272 1.00 92.44 89 GLN A C 1
ATOM 708 O O . GLN A 1 89 ? 10.145 -2.818 0.090 1.00 92.44 89 GLN A O 1
ATOM 713 N N . THR A 1 90 ? 11.612 -4.198 -0.887 1.00 92.00 90 THR A N 1
ATOM 714 C CA . THR A 1 90 ? 12.611 -3.160 -1.177 1.00 92.00 90 THR A CA 1
ATOM 715 C C . THR A 1 90 ? 12.076 -2.130 -2.167 1.00 92.00 90 THR A C 1
ATOM 717 O O . THR A 1 90 ? 12.313 -0.934 -1.982 1.00 92.00 90 THR A O 1
ATOM 720 N N . GLN A 1 91 ? 11.314 -2.546 -3.185 1.00 92.50 91 GLN A N 1
ATOM 721 C CA . GLN A 1 91 ? 10.686 -1.605 -4.112 1.00 92.50 91 GLN A CA 1
ATOM 722 C C . GLN A 1 91 ? 9.606 -0.758 -3.422 1.00 92.50 91 GLN A C 1
ATOM 724 O O . GLN A 1 91 ? 9.584 0.457 -3.623 1.00 92.50 91 GLN A O 1
ATOM 729 N N . ALA A 1 92 ? 8.782 -1.360 -2.557 1.00 93.12 92 ALA A N 1
ATOM 730 C CA . ALA A 1 92 ? 7.795 -0.643 -1.748 1.00 93.12 92 ALA A CA 1
ATOM 731 C C . ALA A 1 92 ? 8.451 0.418 -0.850 1.00 93.12 92 ALA A C 1
ATOM 733 O O . ALA A 1 92 ? 8.081 1.590 -0.890 1.00 93.12 92 ALA A O 1
ATOM 734 N N . HIS A 1 93 ? 9.485 0.032 -0.092 1.00 92.88 93 HIS A N 1
ATOM 735 C CA . HIS A 1 93 ? 10.249 0.958 0.750 1.00 92.88 93 HIS A CA 1
ATOM 736 C C . HIS A 1 93 ? 10.901 2.081 -0.072 1.00 92.88 93 HIS A C 1
ATOM 738 O O . HIS A 1 93 ? 10.937 3.225 0.377 1.00 92.88 93 HIS A O 1
ATOM 744 N N . ARG A 1 94 ? 11.394 1.783 -1.284 1.00 92.69 94 ARG A N 1
ATOM 745 C CA . ARG A 1 94 ? 11.964 2.793 -2.184 1.00 92.69 94 ARG A CA 1
ATOM 746 C C . ARG A 1 94 ? 10.911 3.808 -2.630 1.00 92.69 94 ARG A C 1
ATOM 748 O O . ARG A 1 94 ? 11.173 5.002 -2.516 1.00 92.69 94 ARG A O 1
ATOM 755 N N . TRP A 1 95 ? 9.753 3.369 -3.126 1.00 94.56 95 TRP A N 1
ATOM 756 C CA . TRP A 1 95 ? 8.690 4.276 -3.586 1.00 94.56 95 TRP A CA 1
ATOM 757 C C . TRP A 1 95 ? 8.086 5.109 -2.452 1.00 94.56 95 TRP A C 1
ATOM 759 O O . TRP A 1 95 ? 7.845 6.296 -2.650 1.00 94.56 95 TRP A O 1
ATOM 769 N N . LEU A 1 96 ? 7.925 4.532 -1.256 1.00 94.25 96 LEU A N 1
ATOM 770 C CA . LEU A 1 96 ? 7.521 5.280 -0.061 1.00 94.25 96 LEU A CA 1
ATOM 771 C C . LEU A 1 96 ? 8.564 6.344 0.316 1.00 94.25 96 LEU A C 1
ATOM 773 O O . LEU A 1 96 ? 8.222 7.512 0.466 1.00 94.25 96 LEU A O 1
ATOM 777 N N . LYS A 1 97 ? 9.852 5.976 0.398 1.00 94.44 97 LYS A N 1
ATOM 778 C CA . LYS A 1 97 ? 10.939 6.912 0.745 1.00 94.44 97 LYS A CA 1
ATOM 779 C C . LYS A 1 97 ? 11.125 8.038 -0.283 1.00 94.44 97 LYS A C 1
ATOM 781 O O . LYS A 1 97 ? 11.613 9.103 0.074 1.00 94.44 97 LYS A O 1
ATOM 786 N N . THR A 1 98 ? 10.796 7.793 -1.550 1.00 94.25 98 THR A N 1
ATOM 787 C CA . THR A 1 98 ? 10.963 8.766 -2.647 1.00 94.25 98 THR A CA 1
ATOM 788 C C . THR A 1 98 ? 9.720 9.607 -2.929 1.00 94.25 98 THR A C 1
ATOM 790 O O . THR A 1 98 ? 9.772 10.424 -3.835 1.00 94.25 98 THR A O 1
ATOM 793 N N . GLY A 1 99 ? 8.607 9.414 -2.213 1.00 95.12 99 GLY A N 1
ATOM 794 C CA . GLY A 1 99 ? 7.351 10.135 -2.468 1.00 95.12 99 GLY A CA 1
ATOM 795 C C . GLY A 1 99 ? 6.545 9.623 -3.671 1.00 95.12 99 GLY A C 1
ATOM 796 O O . GLY A 1 99 ? 5.325 9.757 -3.663 1.00 95.12 99 GLY A O 1
ATOM 797 N N . ILE A 1 100 ? 7.179 8.927 -4.625 1.00 95.69 100 ILE A N 1
ATOM 798 C CA . ILE A 1 100 ? 6.557 8.344 -5.835 1.00 95.69 100 ILE A CA 1
ATOM 799 C C . ILE A 1 100 ? 5.271 7.557 -5.527 1.00 95.69 100 ILE A C 1
ATOM 801 O O . ILE A 1 100 ? 4.313 7.617 -6.297 1.00 95.69 100 ILE A O 1
ATOM 805 N N . TRP A 1 101 ? 5.221 6.830 -4.402 1.00 96.31 101 TRP A N 1
ATOM 806 C CA . TRP A 1 101 ? 3.992 6.143 -3.983 1.00 96.31 101 TRP A CA 1
ATOM 807 C C . TRP A 1 101 ? 2.840 7.126 -3.723 1.00 96.31 101 TRP A C 1
ATOM 809 O O . TRP A 1 101 ? 1.745 6.937 -4.243 1.00 96.31 101 TRP A O 1
ATOM 819 N N . ALA A 1 102 ? 3.092 8.192 -2.963 1.00 96.19 102 ALA A N 1
ATOM 820 C CA . ALA A 1 102 ? 2.090 9.189 -2.596 1.00 96.19 102 ALA A CA 1
ATOM 821 C C . ALA A 1 102 ? 1.628 10.038 -3.792 1.00 96.19 102 ALA A C 1
ATOM 823 O O . ALA A 1 102 ? 0.439 10.341 -3.912 1.00 96.19 102 ALA A O 1
ATOM 824 N N . GLU A 1 103 ? 2.547 10.375 -4.701 1.00 96.38 103 GLU A N 1
ATOM 825 C CA . GLU A 1 103 ? 2.231 11.053 -5.965 1.00 96.38 103 GLU A CA 1
ATOM 826 C C . GLU A 1 103 ? 1.291 10.196 -6.823 1.00 96.38 103 GLU A C 1
ATOM 828 O O . GLU A 1 103 ? 0.214 10.648 -7.210 1.00 96.38 103 GLU A O 1
ATOM 833 N N . ALA A 1 104 ? 1.635 8.923 -7.041 1.00 95.94 104 ALA A N 1
ATOM 834 C CA . ALA A 1 104 ? 0.805 8.002 -7.812 1.00 95.94 104 ALA A CA 1
ATOM 835 C C . ALA A 1 104 ? -0.561 7.737 -7.162 1.00 95.94 104 ALA A C 1
ATOM 837 O O . ALA A 1 104 ? -1.576 7.768 -7.852 1.00 95.94 104 ALA A O 1
ATOM 838 N N . MET A 1 105 ? -0.621 7.521 -5.844 1.00 96.75 105 MET A N 1
ATOM 839 C CA . MET A 1 105 ? -1.900 7.335 -5.147 1.00 96.75 105 MET A CA 1
ATOM 840 C C . MET A 1 105 ? -2.764 8.604 -5.165 1.00 96.75 105 MET A C 1
ATOM 842 O O . MET A 1 105 ? -3.989 8.503 -5.121 1.00 96.75 105 MET A O 1
ATOM 846 N N . THR A 1 106 ? -2.163 9.793 -5.287 1.00 95.81 106 THR A N 1
ATOM 847 C CA . THR A 1 106 ? -2.903 11.052 -5.466 1.00 95.81 106 THR A CA 1
ATOM 848 C C . THR A 1 106 ? -3.576 11.136 -6.840 1.00 95.81 106 THR A C 1
ATOM 850 O O . THR A 1 106 ? -4.707 11.608 -6.913 1.00 95.81 106 THR A O 1
ATOM 853 N N . LEU A 1 107 ? -2.952 10.604 -7.900 1.00 95.38 107 LEU A N 1
ATOM 854 C CA . LEU A 1 107 ? -3.539 10.508 -9.251 1.00 95.38 107 LEU A CA 1
ATOM 855 C C . LEU A 1 107 ? -4.692 9.490 -9.375 1.00 95.38 107 LEU A C 1
ATOM 857 O O . LEU A 1 107 ? -5.311 9.401 -10.436 1.00 95.38 107 LEU A O 1
ATOM 861 N N . LEU A 1 108 ? -4.955 8.711 -8.319 1.00 95.44 108 LEU A N 1
ATOM 862 C CA . LEU A 1 108 ? -5.996 7.678 -8.266 1.00 95.44 108 LEU A CA 1
ATOM 863 C C . LEU A 1 108 ? -7.110 7.979 -7.247 1.00 95.44 108 LEU A C 1
ATOM 865 O O . LEU A 1 108 ? -7.941 7.113 -6.988 1.00 95.44 108 LEU A O 1
ATOM 869 N N . LYS A 1 109 ? -7.140 9.182 -6.656 1.00 92.00 109 LYS A N 1
ATOM 870 C CA . LYS A 1 109 ? -8.126 9.569 -5.623 1.00 92.00 109 LYS A CA 1
ATOM 871 C C . LYS A 1 109 ? -9.576 9.608 -6.116 1.00 92.00 109 LYS A C 1
ATOM 873 O O . LYS A 1 109 ? -10.487 9.495 -5.305 1.00 92.00 109 LYS A O 1
ATOM 878 N N . ASP A 1 110 ? -9.782 9.788 -7.415 1.00 92.38 110 ASP A N 1
ATOM 879 C CA . ASP A 1 110 ? -11.081 9.810 -8.095 1.00 92.38 110 ASP A CA 1
ATOM 880 C C . ASP A 1 110 ? -11.536 8.424 -8.591 1.00 92.38 110 ASP A C 1
ATOM 882 O O . ASP A 1 110 ? -12.679 8.263 -9.021 1.00 92.38 110 ASP A O 1
ATOM 886 N N . MET A 1 111 ? -10.660 7.417 -8.532 1.00 93.06 111 MET A N 1
ATOM 887 C CA . MET A 1 111 ? -10.947 6.063 -9.004 1.00 93.06 111 MET A CA 1
ATOM 888 C C . MET A 1 111 ? -11.693 5.239 -7.948 1.00 93.06 111 MET A C 1
ATOM 890 O O . MET A 1 111 ? -11.658 5.525 -6.751 1.00 93.06 111 MET A O 1
ATOM 894 N N . LYS A 1 112 ? -12.346 4.154 -8.386 1.00 93.38 112 LYS A N 1
ATOM 895 C CA . LYS A 1 112 ? -12.984 3.192 -7.476 1.00 93.38 112 LYS A CA 1
ATOM 896 C C . LYS A 1 112 ? -11.959 2.664 -6.467 1.00 93.38 112 LYS A C 1
ATOM 898 O O . LYS A 1 112 ? -10.940 2.101 -6.866 1.00 93.38 112 LYS A O 1
ATOM 903 N N . ALA A 1 113 ? -12.277 2.777 -5.183 1.00 94.44 113 ALA A N 1
ATOM 904 C CA . ALA A 1 113 ? -11.435 2.324 -4.085 1.00 94.44 113 ALA A CA 1
ATOM 905 C C . ALA A 1 113 ? -12.166 1.332 -3.165 1.00 94.44 113 ALA A C 1
ATOM 907 O O . ALA A 1 113 ? -13.384 1.151 -3.254 1.00 94.44 113 ALA A O 1
ATOM 908 N N . VAL A 1 114 ? -11.399 0.667 -2.305 1.00 94.19 114 VAL A N 1
ATOM 909 C CA . VAL A 1 114 ? -11.860 -0.249 -1.255 1.00 94.19 114 VAL A CA 1
ATOM 910 C C . VAL A 1 114 ? -11.139 0.077 0.060 1.00 94.19 114 VAL A C 1
ATOM 912 O O . VAL A 1 114 ? -9.981 0.501 0.022 1.00 94.19 114 VAL A O 1
ATOM 915 N N . PRO A 1 115 ? -11.775 -0.109 1.229 1.00 91.81 115 PRO A N 1
ATOM 916 C CA . PRO A 1 115 ? -11.149 0.224 2.502 1.00 91.81 115 PRO A CA 1
ATOM 917 C C . PRO A 1 115 ? -9.872 -0.590 2.730 1.00 91.81 115 PRO A C 1
ATOM 919 O O . PRO A 1 115 ? -9.832 -1.799 2.492 1.00 91.81 115 PRO A O 1
ATOM 922 N N . ALA A 1 116 ? -8.824 0.072 3.225 1.00 90.50 116 ALA A N 1
ATOM 923 C CA . ALA A 1 116 ? -7.609 -0.611 3.657 1.00 90.50 116 ALA A CA 1
ATOM 924 C C . ALA A 1 116 ? -7.912 -1.560 4.830 1.00 90.50 116 ALA A C 1
ATOM 926 O O . ALA A 1 116 ? -8.721 -1.237 5.703 1.00 90.50 116 ALA A O 1
ATOM 927 N N . TRP A 1 117 ? -7.211 -2.696 4.894 1.00 87.38 117 TRP A N 1
ATOM 928 C CA . TRP A 1 117 ? -7.358 -3.679 5.968 1.00 87.38 117 TRP A CA 1
ATOM 929 C C . TRP A 1 117 ? -7.240 -3.025 7.348 1.00 87.38 117 TRP A C 1
ATOM 931 O O . TRP A 1 117 ? -6.313 -2.243 7.595 1.00 87.38 117 TRP A O 1
ATOM 941 N N . GLN A 1 118 ? -8.096 -3.394 8.298 1.00 80.12 118 GLN A N 1
ATOM 942 C CA . GLN A 1 118 ? -7.965 -2.981 9.696 1.00 80.12 118 GLN A CA 1
ATOM 943 C C . GLN A 1 118 ? -7.961 -4.212 10.610 1.00 80.12 118 GLN A C 1
ATOM 945 O O . GLN A 1 118 ? -8.761 -5.114 10.385 1.00 80.12 118 GLN A O 1
ATOM 950 N N . PRO A 1 119 ? -7.051 -4.294 11.604 1.00 74.06 119 PRO A N 1
ATOM 951 C CA . PRO A 1 119 ? -7.159 -5.311 12.637 1.00 74.06 119 PRO A CA 1
ATOM 952 C C . PRO A 1 119 ? -8.422 -5.048 13.452 1.00 74.06 119 PRO A C 1
ATOM 954 O O . PRO A 1 119 ? -8.754 -3.887 13.706 1.00 74.06 119 PRO A O 1
ATOM 957 N N . ASP A 1 120 ? -9.074 -6.112 13.912 1.00 71.12 120 ASP A N 1
ATOM 958 C CA . ASP A 1 120 ? -10.219 -5.974 14.807 1.00 71.12 120 ASP A CA 1
ATOM 959 C C . ASP A 1 120 ? -9.823 -5.178 16.069 1.00 71.12 120 ASP A C 1
ATOM 961 O O . ASP A 1 120 ? -8.706 -5.340 16.588 1.00 71.12 120 ASP A O 1
ATOM 965 N N . PRO A 1 121 ? -10.705 -4.296 16.572 1.00 70.44 121 PRO A N 1
ATOM 966 C CA . PRO A 1 121 ? -10.404 -3.460 17.723 1.00 70.44 121 PRO A CA 1
ATOM 967 C C . PRO A 1 121 ? -10.177 -4.297 18.989 1.00 70.44 121 PRO A C 1
ATOM 969 O O . PRO A 1 121 ? -10.825 -5.317 19.227 1.00 70.44 121 PRO A O 1
ATOM 972 N N . VAL A 1 122 ? -9.263 -3.830 19.842 1.00 74.50 122 VAL A N 1
ATOM 973 C CA . VAL A 1 122 ? -9.092 -4.365 21.199 1.00 74.50 122 VAL A CA 1
ATOM 974 C C . VAL A 1 122 ? -10.069 -3.635 22.113 1.00 74.50 122 VAL A C 1
ATOM 976 O O . VAL A 1 122 ? -9.923 -2.436 22.346 1.00 74.50 122 VAL A O 1
ATOM 979 N N . GLU A 1 123 ? -11.058 -4.353 22.637 1.00 76.38 123 GLU A N 1
ATOM 980 C CA . GLU A 1 123 ? -12.039 -3.803 23.574 1.00 76.38 123 GLU A CA 1
ATOM 981 C C . GLU A 1 123 ? -11.499 -3.91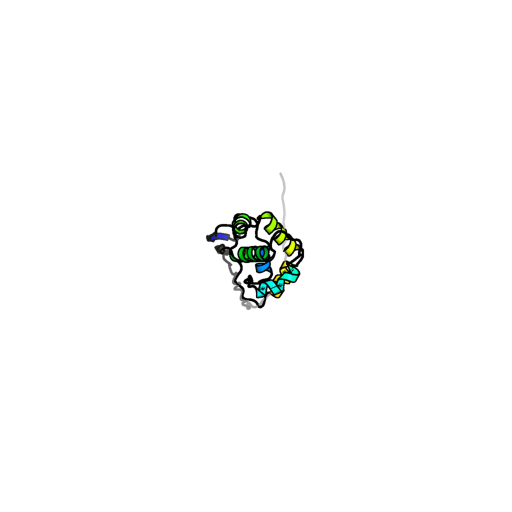8 25.003 1.00 76.38 123 GLU A C 1
ATOM 983 O O . GLU A 1 123 ? -11.249 -5.019 25.501 1.00 76.38 123 GLU A O 1
ATOM 988 N N . ILE A 1 124 ? -11.321 -2.773 25.667 1.00 79.06 124 ILE A N 1
ATOM 989 C CA . ILE A 1 124 ? -10.880 -2.675 27.063 1.00 79.06 124 ILE A CA 1
ATOM 990 C C . ILE A 1 124 ? -11.969 -1.950 27.850 1.00 79.06 124 ILE A C 1
ATOM 992 O O . ILE A 1 124 ? -12.294 -0.801 27.551 1.00 79.06 124 ILE A O 1
ATOM 996 N N . LEU A 1 125 ? -12.511 -2.608 28.871 1.00 80.31 125 LEU A N 1
ATOM 997 C CA . LEU A 1 125 ? -13.468 -2.025 29.801 1.00 80.31 125 LEU A CA 1
ATOM 998 C C . LEU A 1 125 ? -12.706 -1.466 31.004 1.00 80.31 125 LEU A C 1
ATOM 1000 O O . LEU A 1 125 ? -11.983 -2.185 31.690 1.00 80.31 125 LEU A O 1
ATOM 1004 N N . VAL A 1 126 ? -12.859 -0.167 31.262 1.00 78.62 126 VAL A N 1
ATOM 1005 C CA . VAL A 1 126 ? -12.200 0.519 32.381 1.00 78.62 126 VAL A CA 1
ATOM 1006 C C . VAL A 1 126 ? -13.250 0.939 33.401 1.00 78.62 126 VAL A C 1
ATOM 1008 O O . VAL A 1 126 ? -14.084 1.801 33.140 1.00 78.62 126 VAL A O 1
ATOM 1011 N N . SER A 1 127 ? -13.189 0.331 34.582 1.00 78.56 127 SER A N 1
ATOM 1012 C CA . SER A 1 127 ? -13.999 0.686 35.743 1.00 78.56 127 SER A CA 1
ATOM 1013 C C . SER A 1 127 ?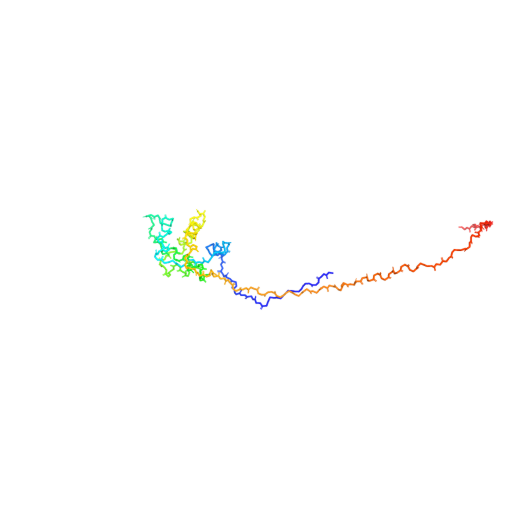 -13.253 1.693 36.616 1.00 78.56 127 SER A C 1
ATOM 1015 O O . SER A 1 127 ? -12.280 1.357 37.298 1.00 78.56 127 SER A O 1
ATOM 1017 N N . LEU A 1 128 ? -13.736 2.934 36.619 1.00 77.31 128 LEU A N 1
ATOM 1018 C CA . LEU A 1 128 ? -13.284 3.980 37.533 1.00 77.31 128 LEU A CA 1
ATOM 1019 C C . LEU A 1 128 ? -14.137 3.941 38.804 1.00 77.31 128 LEU A C 1
ATOM 1021 O O . LEU A 1 128 ? -15.351 4.118 38.742 1.00 77.31 128 LEU A O 1
ATOM 1025 N N . LYS A 1 129 ? -13.503 3.736 39.961 1.00 74.31 129 LYS A N 1
ATOM 1026 C CA . LYS A 1 129 ? -14.141 3.871 41.276 1.00 74.31 129 LYS A CA 1
ATOM 1027 C C . LYS A 1 129 ? -13.701 5.202 41.893 1.00 74.31 129 LYS A C 1
ATOM 1029 O O . LYS A 1 129 ? -12.639 5.241 42.529 1.00 74.31 129 LYS A O 1
ATOM 1034 N N . PRO A 1 130 ? -14.452 6.304 41.688 1.00 61.94 130 PRO A N 1
ATOM 1035 C CA . PRO A 1 130 ? -14.187 7.536 42.415 1.00 61.94 130 PRO A CA 1
ATOM 1036 C C . PRO A 1 130 ? -14.343 7.263 43.914 1.00 61.94 130 PRO A C 1
ATOM 1038 O O . PRO A 1 130 ? -15.294 6.609 44.342 1.00 61.94 130 PRO A O 1
ATOM 1041 N N . LEU A 1 131 ? -13.399 7.760 44.714 1.00 59.47 131 LEU A N 1
ATOM 1042 C CA . LEU A 1 131 ? -13.638 7.888 46.150 1.00 59.47 131 LEU A CA 1
ATOM 1043 C C . LEU A 1 131 ? -14.760 8.908 46.345 1.00 59.47 131 LEU A C 1
ATOM 1045 O O . LEU A 1 131 ? -14.859 9.855 45.562 1.00 59.47 131 LEU A O 1
ATOM 1049 N N . ALA A 1 132 ? -15.596 8.693 47.362 1.00 60.28 132 ALA A N 1
ATOM 1050 C CA . ALA A 1 132 ? -16.721 9.568 47.654 1.00 60.28 132 ALA A CA 1
ATOM 1051 C C . ALA A 1 132 ? -16.254 11.029 47.695 1.00 60.28 132 ALA A C 1
ATOM 1053 O O . ALA A 1 132 ? -15.368 11.388 48.473 1.00 60.28 132 ALA A O 1
ATOM 1054 N N . ILE A 1 133 ? -16.851 11.864 46.843 1.00 56.34 133 ILE A N 1
ATOM 1055 C CA . ILE A 1 133 ? -16.760 13.308 47.008 1.00 56.34 133 ILE A CA 1
ATOM 1056 C C . ILE A 1 133 ? -17.669 13.614 48.191 1.00 56.34 133 ILE A C 1
ATOM 1058 O O . ILE A 1 133 ? -18.874 13.788 48.026 1.00 56.34 133 ILE A O 1
ATOM 1062 N N . GLU A 1 134 ? -17.093 13.630 49.391 1.00 54.66 134 GLU A N 1
ATOM 1063 C CA . GLU A 1 134 ? -17.725 14.270 50.536 1.00 54.66 134 GLU A CA 1
ATOM 1064 C C . GLU A 1 134 ? -17.825 15.759 50.207 1.00 54.66 134 GLU A C 1
ATOM 1066 O O . GLU A 1 134 ? -16.899 16.543 50.422 1.00 54.66 134 GLU A O 1
ATOM 1071 N N . SER A 1 135 ? -18.950 16.148 49.606 1.00 51.00 135 SER A N 1
ATOM 1072 C CA . SER A 1 135 ? -19.308 17.548 49.488 1.00 51.00 135 SER A CA 1
ATOM 1073 C C . SER A 1 135 ? -19.486 18.068 50.905 1.00 51.00 135 SER A C 1
ATOM 1075 O O . SER A 1 135 ? -20.506 17.799 51.542 1.00 51.00 135 SER A O 1
ATOM 1077 N N . ILE A 1 136 ? -18.500 18.821 51.392 1.00 53.84 136 ILE A N 1
ATOM 1078 C CA . ILE A 1 136 ? -18.692 19.696 52.542 1.00 53.84 136 ILE A CA 1
ATOM 1079 C C . ILE A 1 136 ? -19.693 20.757 52.083 1.00 53.84 136 ILE A C 1
ATOM 1081 O O . ILE A 1 136 ? -19.322 21.807 51.558 1.00 53.84 136 ILE A O 1
ATOM 1085 N N . VAL A 1 137 ? -20.981 20.441 52.233 1.00 50.56 137 VAL A N 1
ATOM 1086 C CA . VAL A 1 137 ? -22.061 21.418 52.179 1.00 50.56 137 VAL A CA 1
ATOM 1087 C C . VAL A 1 137 ? -21.836 22.301 53.392 1.00 50.56 137 VAL A C 1
ATOM 1089 O O . VAL A 1 137 ? -22.163 21.942 54.521 1.00 50.56 137 VAL A O 1
ATOM 1092 N N . GLY A 1 138 ? -21.154 23.418 53.155 1.00 44.88 138 GLY A N 1
ATOM 1093 C CA . GLY A 1 138 ? -20.905 24.435 54.156 1.00 44.88 138 GLY A CA 1
ATOM 1094 C C . GLY A 1 138 ? -22.192 25.179 54.468 1.00 44.88 138 GLY A C 1
ATOM 1095 O O . GLY A 1 138 ? -22.325 26.334 54.072 1.00 44.88 138 GLY A O 1
ATOM 1096 N N . ASP A 1 139 ? -23.109 24.528 55.186 1.00 50.19 139 ASP A N 1
ATOM 1097 C CA . ASP A 1 139 ? -24.216 25.198 55.861 1.00 50.19 139 ASP A CA 1
ATOM 1098 C C . ASP A 1 139 ? -23.624 26.094 56.948 1.00 50.19 139 ASP A C 1
ATOM 1100 O O . ASP A 1 139 ? -23.358 25.702 58.087 1.00 50.19 139 ASP A O 1
ATOM 1104 N N . ARG A 1 140 ? -23.342 27.330 56.544 1.00 44.59 140 ARG A N 1
ATOM 1105 C CA . ARG A 1 140 ? -23.009 28.419 57.445 1.00 44.59 140 ARG A CA 1
ATOM 1106 C C . ARG A 1 140 ? -23.745 29.667 57.004 1.00 44.59 140 ARG A C 1
ATOM 1108 O O . ARG A 1 140 ? -23.135 30.633 56.547 1.00 44.59 140 ARG A O 1
ATOM 1115 N N . GLU A 1 141 ? -25.060 29.638 57.197 1.00 47.66 141 GLU A N 1
ATOM 1116 C CA . GLU A 1 141 ? -25.815 30.873 57.368 1.00 47.66 141 GLU A CA 1
ATOM 1117 C C . GLU A 1 141 ? -25.149 31.712 58.472 1.00 47.66 141 GLU A C 1
ATOM 1119 O O . GLU A 1 141 ? -24.944 31.222 59.590 1.00 47.66 141 GLU A O 1
ATOM 1124 N N . PRO A 1 142 ? -24.768 32.967 58.193 1.00 47.56 142 PRO A N 1
ATOM 1125 C CA . PRO A 1 142 ? -24.381 33.900 59.230 1.00 47.56 142 PRO A CA 1
ATOM 1126 C C . PRO A 1 142 ? -25.656 34.497 59.837 1.00 47.56 142 PRO A C 1
ATOM 1128 O O . PRO A 1 142 ? -26.031 35.620 59.498 1.00 47.56 142 PRO A O 1
ATOM 1131 N N . ASP A 1 143 ? -26.318 33.753 60.730 1.00 43.31 143 ASP A N 1
ATOM 1132 C CA . ASP A 1 143 ? -27.427 34.303 61.517 1.00 43.31 143 ASP A CA 1
ATOM 1133 C C . ASP A 1 143 ? -26.900 35.430 62.417 1.00 43.31 143 ASP A C 1
ATOM 1135 O O . ASP A 1 143 ? -26.156 35.229 63.385 1.00 43.31 143 ASP A O 1
ATOM 1139 N N . GLY A 1 144 ? -27.214 36.657 62.017 1.00 44.78 144 GLY A N 1
ATOM 1140 C CA . GLY A 1 144 ? -26.742 37.865 62.658 1.00 44.78 144 GLY A CA 1
ATOM 1141 C C . GLY A 1 144 ? -27.817 38.471 63.539 1.00 44.78 144 GLY A C 1
ATOM 1142 O O . GLY A 1 144 ? -28.581 39.298 63.047 1.00 44.78 144 GLY A O 1
ATOM 1143 N N . SER A 1 145 ? -27.809 38.170 64.844 1.00 46.12 145 SER A N 1
ATOM 1144 C CA . SER A 1 145 ? -28.303 39.083 65.895 1.00 46.12 145 SER A CA 1
ATOM 1145 C C . SER A 1 145 ? -28.035 38.595 67.325 1.00 46.12 145 SER A C 1
ATOM 1147 O O . SER A 1 145 ? -28.807 37.816 67.871 1.00 46.12 145 SER A O 1
ATOM 1149 N N . THR A 1 146 ? -27.050 39.198 68.005 1.00 43.12 146 THR A N 1
ATOM 1150 C CA . THR A 1 146 ? -27.072 39.317 69.478 1.00 43.12 146 THR A CA 1
ATOM 1151 C C . THR A 1 146 ? -26.598 40.721 69.886 1.00 43.12 146 THR A C 1
ATOM 1153 O O . THR A 1 146 ? -25.500 41.123 69.493 1.00 43.12 146 THR A O 1
ATOM 1156 N N . PRO A 1 147 ? -27.393 41.505 70.642 1.00 46.50 147 PRO A N 1
ATOM 1157 C CA . PRO A 1 147 ? -27.101 42.913 70.911 1.00 46.50 147 PRO A CA 1
ATOM 1158 C C . PRO A 1 147 ? -26.077 43.131 72.039 1.00 46.50 147 PRO A C 1
ATOM 1160 O O . PRO A 1 147 ? -25.965 42.354 72.985 1.00 46.50 147 PRO A O 1
ATOM 1163 N N . ALA A 1 148 ? -25.354 44.250 71.966 1.00 45.22 148 ALA A N 1
ATOM 1164 C CA . ALA A 1 148 ? -24.292 44.611 72.906 1.00 45.22 148 ALA A CA 1
ATOM 1165 C C . ALA A 1 148 ? -24.794 45.325 74.178 1.00 45.22 148 ALA A C 1
ATOM 1167 O O . ALA A 1 148 ? -25.614 46.238 74.078 1.00 45.22 148 ALA A O 1
ATOM 1168 N N . ARG A 1 149 ? -24.204 45.010 75.351 1.00 46.56 149 ARG A N 1
ATOM 1169 C CA . ARG A 1 149 ? -24.053 45.888 76.547 1.00 46.56 149 ARG A CA 1
ATOM 1170 C C . ARG A 1 149 ? -23.243 45.181 77.671 1.00 46.56 149 ARG A C 1
ATOM 1172 O O . ARG A 1 149 ? -23.108 43.966 77.619 1.00 46.56 149 ARG A O 1
ATOM 1179 N N . PRO A 1 150 ? -22.677 45.891 78.673 1.00 49.19 150 PRO A N 1
ATOM 1180 C CA . PRO A 1 150 ? -21.570 46.836 78.509 1.00 49.19 150 PRO A CA 1
ATOM 1181 C C . PRO A 1 150 ? -20.386 46.584 79.485 1.00 49.19 150 PRO A C 1
ATOM 1183 O O . PRO A 1 150 ? -20.429 45.730 80.365 1.00 49.19 150 PRO A O 1
ATOM 1186 N N . ARG A 1 151 ? -19.322 47.391 79.343 1.00 50.00 151 ARG A N 1
ATOM 1187 C CA . ARG A 1 151 ? -18.099 47.435 80.180 1.00 50.00 151 ARG A CA 1
ATOM 1188 C C . ARG A 1 151 ? -18.311 47.247 81.698 1.00 50.00 151 ARG A C 1
ATOM 1190 O O . ARG A 1 151 ? -19.103 47.967 82.304 1.00 50.00 151 ARG A O 1
ATOM 1197 N N . ARG A 1 152 ? -17.391 46.508 82.336 1.00 48.25 152 ARG A N 1
ATOM 1198 C CA . ARG A 1 152 ? -16.855 46.842 83.675 1.00 48.25 152 ARG A CA 1
ATOM 1199 C C . ARG A 1 152 ? -15.325 46.781 83.699 1.00 48.25 152 ARG A C 1
ATOM 1201 O O . ARG A 1 152 ? -14.705 46.078 82.907 1.00 48.25 152 ARG A O 1
ATOM 1208 N N . THR A 1 153 ? -14.733 47.600 84.563 1.00 46.97 153 THR A N 1
ATOM 1209 C CA . THR A 1 153 ? -13.309 47.966 84.574 1.00 46.97 153 THR A CA 1
ATOM 1210 C C . THR A 1 153 ? -12.469 47.241 85.633 1.00 46.97 153 THR A C 1
ATOM 1212 O O . THR A 1 153 ? -12.965 46.754 86.642 1.00 46.97 153 THR A O 1
ATOM 1215 N N . ARG A 1 154 ? -11.160 47.241 85.360 1.00 48.12 154 ARG A N 1
ATOM 1216 C CA . ARG A 1 154 ? -9.982 46.753 86.106 1.00 48.12 154 ARG A CA 1
ATOM 1217 C C . ARG A 1 154 ? -9.944 47.030 87.626 1.00 48.12 154 ARG A C 1
ATOM 1219 O O . ARG A 1 154 ? -10.235 48.148 88.039 1.00 48.12 154 ARG A O 1
ATOM 1226 N N . SER A 1 155 ? -9.407 46.073 88.400 1.00 41.78 155 SER A N 1
ATOM 1227 C CA . SER A 1 155 ? -8.619 46.200 89.663 1.00 41.78 155 SER A CA 1
ATOM 1228 C C . SER A 1 155 ? -8.130 44.786 90.049 1.00 41.78 155 SER A C 1
ATOM 1230 O O . SER A 1 155 ? -8.955 43.893 90.165 1.00 41.78 155 SER A O 1
ATOM 1232 N N . VAL A 1 156 ? -6.844 44.416 89.961 1.00 49.56 156 VAL A N 1
ATOM 1233 C CA . VAL A 1 156 ? -5.725 44.636 90.914 1.00 49.56 156 VAL A CA 1
ATOM 1234 C C . VAL A 1 156 ? -5.964 44.081 92.332 1.00 49.56 156 VAL A C 1
ATOM 1236 O O . VAL A 1 156 ? -6.600 44.741 93.149 1.00 49.56 156 VAL A O 1
ATOM 1239 N N . HIS A 1 157 ? -5.316 42.954 92.668 1.00 45.25 157 HIS A N 1
ATOM 1240 C CA . HIS A 1 157 ? -4.820 42.695 94.031 1.00 45.25 157 HIS A CA 1
ATOM 1241 C C . HIS A 1 157 ? -3.546 41.816 94.062 1.00 45.25 157 HIS A C 1
ATOM 1243 O O . HIS A 1 157 ? -3.160 41.257 93.038 1.00 45.25 157 HIS A O 1
ATOM 1249 N N . ARG A 1 158 ? -2.843 41.806 95.208 1.00 43.62 158 ARG A N 1
ATOM 1250 C CA . ARG A 1 158 ? -1.422 41.416 95.387 1.00 43.62 158 ARG A CA 1
ATOM 1251 C C . ARG A 1 158 ? -1.169 39.941 95.768 1.00 43.62 158 ARG A C 1
ATOM 1253 O O . ARG A 1 158 ? -2.032 39.292 96.344 1.00 43.62 158 ARG A O 1
ATOM 1260 N N . SER A 1 159 ? 0.078 39.495 95.557 1.00 48.84 159 SER A N 1
ATOM 1261 C CA . SER A 1 159 ? 0.740 38.320 96.177 1.00 48.84 159 SER A CA 1
ATOM 1262 C C . SER A 1 159 ? 0.918 38.467 97.708 1.00 48.84 159 SER A C 1
ATOM 1264 O O . SER A 1 159 ? 0.881 39.605 98.191 1.00 48.84 159 SER A O 1
ATOM 1266 N N . PRO A 1 160 ? 1.119 37.368 98.479 1.00 50.97 160 PRO A N 1
ATOM 1267 C CA . PRO A 1 160 ? 2.433 36.683 98.635 1.00 50.97 160 PRO A CA 1
ATOM 1268 C C . PRO A 1 160 ? 2.337 35.125 98.673 1.00 50.97 160 PRO A C 1
ATOM 1270 O O . PRO A 1 160 ? 1.244 34.589 98.547 1.00 50.97 160 PRO A O 1
ATOM 1273 N N . GLY A 1 161 ? 3.401 34.314 98.845 1.00 40.97 161 GLY A N 1
ATOM 1274 C CA . GLY A 1 161 ? 4.853 34.582 98.771 1.00 40.97 161 GLY A CA 1
ATOM 1275 C C . GLY A 1 161 ? 5.749 33.687 99.671 1.00 40.97 161 GLY A C 1
ATOM 1276 O O . GLY A 1 161 ? 5.935 34.013 100.837 1.00 4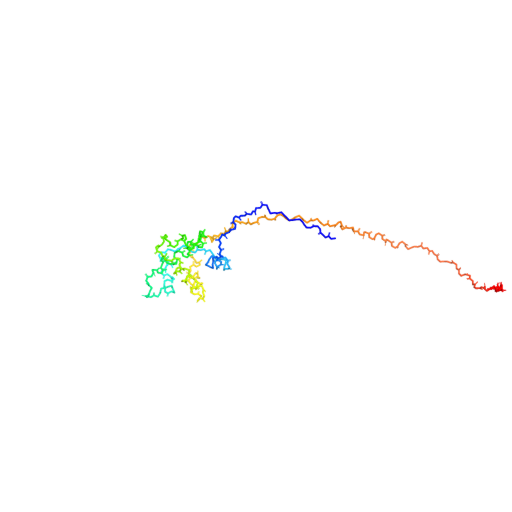0.97 161 GLY A O 1
ATOM 1277 N N . GLY A 1 162 ? 6.385 32.641 99.111 1.00 45.00 162 GLY A N 1
ATOM 1278 C CA . GLY A 1 162 ? 7.385 31.753 99.766 1.00 45.00 162 GLY A CA 1
ATOM 1279 C C . GLY A 1 162 ? 6.835 30.410 100.308 1.00 45.00 162 GLY A C 1
ATOM 1280 O O . GLY A 1 162 ? 5.615 30.258 100.332 1.00 45.00 162 GLY A O 1
ATOM 1281 N N . PRO A 1 163 ? 7.683 29.445 100.758 1.00 54.97 163 PRO A N 1
ATOM 1282 C CA . PRO A 1 163 ? 9.157 29.457 100.810 1.00 54.97 163 PRO A CA 1
ATOM 1283 C C . PRO A 1 163 ? 9.873 28.211 100.190 1.00 54.97 163 PRO A C 1
ATOM 1285 O O . PRO A 1 163 ? 9.258 27.206 99.849 1.00 54.97 163 PRO A O 1
ATOM 1288 N N . ARG A 1 164 ? 11.213 28.283 100.088 1.00 50.75 164 ARG A N 1
ATOM 1289 C CA . ARG A 1 164 ? 12.185 27.149 100.046 1.00 50.75 164 ARG A CA 1
ATOM 1290 C C . ARG A 1 164 ? 12.457 26.680 101.505 1.00 50.75 164 ARG A C 1
ATOM 1292 O O . ARG A 1 164 ? 12.237 27.528 102.372 1.00 50.75 164 ARG A O 1
ATOM 1299 N N . PRO A 1 165 ? 12.957 25.460 101.837 1.00 52.75 165 PRO A N 1
ATOM 1300 C CA . PRO A 1 165 ? 14.136 24.823 101.218 1.00 52.75 165 PRO A CA 1
ATOM 1301 C C . PRO A 1 165 ? 14.137 23.274 101.147 1.00 52.75 165 PRO A C 1
ATOM 1303 O O . PRO A 1 165 ? 13.158 22.617 101.494 1.00 52.75 165 PRO A O 1
ATOM 1306 N N . GLY A 1 166 ? 15.268 22.723 100.691 1.00 41.19 166 GLY A N 1
ATOM 1307 C CA . GLY A 1 166 ? 15.591 21.301 100.551 1.00 41.19 166 GLY A CA 1
ATOM 1308 C C . GLY A 1 166 ? 16.849 21.165 99.709 1.00 41.19 166 GLY A C 1
ATOM 1309 O O . GLY A 1 166 ? 16.683 20.921 98.498 1.00 41.19 166 GLY A O 1
#

InterPro domains:
  IPR025161 Insertion element IS402-like domain [PF13340] (36-103)